Protein AF-A0A1A8XQR5-F1 (afdb_monomer)

Structure (mmCIF, N/CA/C/O backbone):
data_AF-A0A1A8XQR5-F1
#
_entry.id   AF-A0A1A8XQR5-F1
#
loop_
_atom_site.group_PDB
_atom_site.id
_atom_site.type_symbol
_atom_site.label_atom_id
_atom_site.label_alt_id
_atom_site.label_comp_id
_atom_site.label_asym_id
_atom_site.label_entity_id
_atom_site.label_seq_id
_atom_site.pdbx_PDB_ins_code
_atom_site.Cartn_x
_atom_site.Cartn_y
_atom_site.Cartn_z
_atom_site.occupancy
_atom_site.B_iso_or_equiv
_atom_site.auth_seq_id
_atom_site.auth_comp_id
_atom_site.auth_asym_id
_atom_site.auth_atom_id
_atom_site.pdbx_PDB_model_num
ATOM 1 N N . MET A 1 1 ? -54.493 -7.300 28.329 1.00 43.53 1 MET A N 1
ATOM 2 C CA . MET A 1 1 ? -53.780 -7.158 27.042 1.00 43.53 1 MET A CA 1
ATOM 3 C C . MET A 1 1 ? -52.384 -6.635 27.338 1.00 43.53 1 MET A C 1
ATOM 5 O O . MET A 1 1 ? -52.243 -5.474 27.702 1.00 43.53 1 MET A O 1
ATOM 9 N N . ALA A 1 2 ? -51.393 -7.529 27.348 1.00 39.47 2 ALA A N 1
ATOM 10 C CA . ALA A 1 2 ? -50.024 -7.233 27.765 1.00 39.47 2 ALA A CA 1
ATOM 11 C C . ALA A 1 2 ? -49.245 -6.547 26.633 1.00 39.47 2 ALA A C 1
ATOM 13 O O . ALA A 1 2 ? -49.313 -6.976 25.483 1.00 39.47 2 ALA A O 1
ATOM 14 N N . ARG A 1 3 ? -48.522 -5.475 26.973 1.00 44.31 3 ARG A N 1
ATOM 15 C CA . ARG A 1 3 ? -47.569 -4.799 26.088 1.00 44.31 3 ARG A CA 1
ATOM 16 C C . ARG A 1 3 ? -46.347 -5.701 25.923 1.00 44.31 3 ARG A C 1
ATOM 18 O O . ARG A 1 3 ? -45.650 -5.955 26.901 1.00 44.31 3 ARG A O 1
ATOM 25 N N . VAL A 1 4 ? -46.102 -6.173 24.705 1.00 43.56 4 VAL A N 1
ATOM 26 C CA . VAL A 1 4 ? -44.835 -6.809 24.331 1.00 43.56 4 VAL A CA 1
ATOM 27 C C . VAL A 1 4 ? -43.816 -5.689 24.151 1.00 43.56 4 VAL A C 1
ATOM 29 O O . VAL A 1 4 ? -43.914 -4.880 23.233 1.00 43.56 4 VAL A O 1
ATOM 32 N N . THR A 1 5 ? -42.889 -5.580 25.095 1.00 46.66 5 THR A N 1
ATOM 33 C CA . THR A 1 5 ? -41.687 -4.760 24.956 1.00 46.66 5 THR A CA 1
ATOM 34 C C . THR A 1 5 ? -40.653 -5.564 24.181 1.00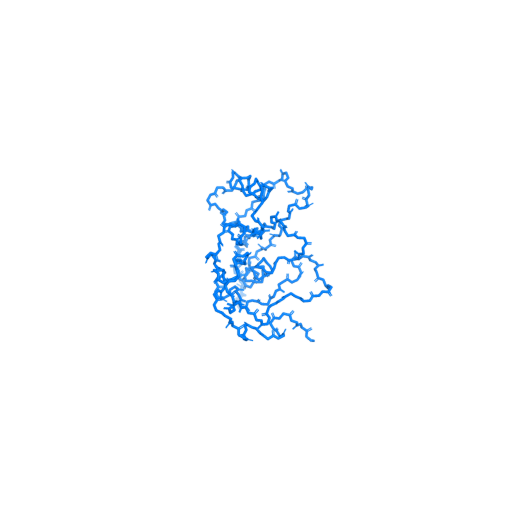 46.66 5 THR A C 1
ATOM 36 O O . THR A 1 5 ? -39.998 -6.430 24.760 1.00 46.66 5 THR A O 1
ATOM 39 N N . ASP A 1 6 ? -40.499 -5.269 22.892 1.00 43.38 6 ASP A N 1
ATOM 40 C CA . ASP A 1 6 ? -39.379 -5.757 22.087 1.00 43.38 6 ASP A CA 1
ATOM 41 C C . ASP A 1 6 ? -38.095 -5.042 22.517 1.00 43.38 6 ASP A C 1
ATOM 43 O O . ASP A 1 6 ? -37.686 -4.025 21.954 1.00 43.38 6 ASP A O 1
ATOM 47 N N . GLN A 1 7 ? -37.449 -5.568 23.556 1.00 48.41 7 GLN A N 1
ATOM 48 C CA . GLN A 1 7 ? -36.067 -5.226 23.861 1.00 48.41 7 GLN A CA 1
ATOM 49 C C . GLN A 1 7 ? -35.162 -5.936 22.851 1.00 48.41 7 GLN A C 1
ATOM 51 O O . GLN A 1 7 ? -34.789 -7.092 23.030 1.00 48.41 7 GLN A O 1
ATOM 56 N N . HIS A 1 8 ? -34.813 -5.235 21.773 1.00 49.47 8 HIS A N 1
ATOM 57 C CA . HIS A 1 8 ? -33.684 -5.624 20.933 1.00 49.47 8 HIS A CA 1
ATOM 58 C C . HIS A 1 8 ? -32.393 -5.459 21.752 1.00 49.47 8 HIS A C 1
ATOM 60 O O . HIS A 1 8 ? -32.132 -4.354 22.237 1.00 49.47 8 HIS A O 1
ATOM 66 N N . PRO A 1 9 ? -31.563 -6.502 21.924 1.00 50.44 9 PRO A N 1
ATOM 67 C CA . PRO A 1 9 ? -30.265 -6.331 22.551 1.00 50.44 9 PRO A CA 1
ATOM 68 C C . PRO A 1 9 ? -29.385 -5.498 21.615 1.00 50.44 9 PRO A C 1
ATOM 70 O O . PRO A 1 9 ? -29.084 -5.907 20.493 1.00 50.44 9 PRO A O 1
ATOM 73 N N . ILE A 1 10 ? -28.969 -4.318 22.077 1.00 54.44 10 ILE A N 1
ATOM 74 C CA . ILE A 1 10 ? -27.902 -3.537 21.449 1.00 54.44 10 ILE A CA 1
ATOM 75 C C . ILE A 1 10 ? -26.623 -4.363 21.618 1.00 54.44 10 ILE A C 1
ATOM 77 O O . ILE A 1 10 ? -25.951 -4.299 22.647 1.00 54.44 10 ILE A O 1
ATOM 81 N N . LEU A 1 11 ? -26.316 -5.207 20.634 1.00 50.97 11 LEU A N 1
ATOM 82 C CA . LEU A 1 11 ? -25.014 -5.849 20.522 1.00 50.97 11 LEU A CA 1
ATOM 83 C C . LEU A 1 11 ? -23.992 -4.737 20.278 1.00 50.97 11 LEU A C 1
ATOM 85 O O . LEU A 1 11 ? -23.816 -4.273 19.155 1.00 50.97 11 LEU A O 1
ATOM 89 N N . ASN A 1 12 ? -23.327 -4.300 21.346 1.00 50.00 12 ASN A N 1
ATOM 90 C CA . ASN A 1 12 ? -22.095 -3.525 21.267 1.00 50.00 12 ASN A CA 1
ATOM 91 C C . ASN A 1 12 ? -21.031 -4.418 20.608 1.00 50.00 12 ASN A C 1
ATOM 93 O O . ASN A 1 12 ? -20.254 -5.091 21.287 1.00 50.00 12 ASN A O 1
ATOM 97 N N . SER A 1 13 ? -21.017 -4.493 19.277 1.00 64.62 13 SER A N 1
ATOM 98 C CA . SER A 1 13 ? -19.912 -5.125 18.566 1.00 64.62 13 SER A CA 1
ATOM 99 C C . SER A 1 13 ? -18.688 -4.238 18.757 1.00 64.62 13 SER A C 1
ATOM 101 O O . SER A 1 13 ? -18.671 -3.100 18.287 1.00 64.62 13 SER A O 1
ATOM 103 N N . ILE A 1 14 ? -17.672 -4.731 19.463 1.00 78.00 14 ILE A N 1
ATOM 104 C CA . ILE A 1 14 ? -16.380 -4.048 19.551 1.00 78.00 14 ILE A CA 1
ATOM 105 C C . ILE A 1 14 ? -15.820 -3.964 18.127 1.00 78.00 14 ILE A C 1
ATOM 107 O O . ILE A 1 14 ? -15.442 -4.977 17.535 1.00 78.00 14 ILE A O 1
ATOM 111 N N . THR A 1 15 ? -15.809 -2.761 17.557 1.00 88.56 15 THR A N 1
ATOM 112 C CA . THR A 1 15 ? -15.247 -2.512 16.230 1.00 88.56 15 THR A CA 1
ATOM 113 C C . THR A 1 15 ? -13.733 -2.669 16.292 1.00 88.56 15 THR A C 1
ATOM 115 O O . THR A 1 15 ? -13.038 -1.814 16.844 1.00 88.56 15 THR A O 1
ATOM 118 N N . LYS A 1 16 ? -13.215 -3.749 15.699 1.00 96.0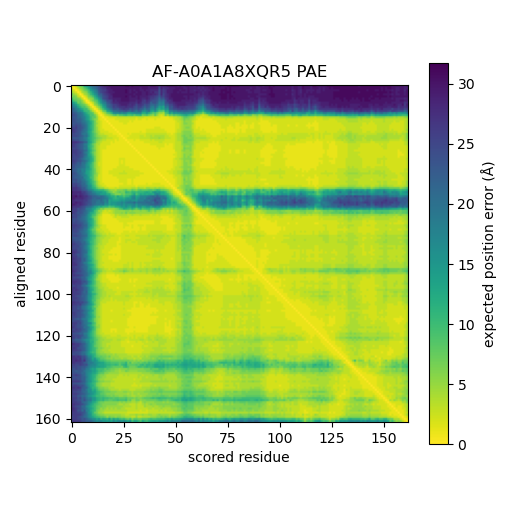6 16 LYS A N 1
ATOM 119 C CA . LYS A 1 16 ? -11.770 -3.968 15.578 1.00 96.06 16 LYS A CA 1
ATOM 120 C C . LYS A 1 16 ? -11.116 -2.863 14.754 1.00 96.06 16 LYS A C 1
ATOM 122 O O . LYS A 1 16 ? -11.713 -2.336 13.816 1.00 96.06 16 LYS A O 1
ATOM 127 N N . THR A 1 17 ? -9.880 -2.521 15.087 1.00 96.81 17 THR A N 1
ATOM 128 C CA . THR A 1 17 ? -9.067 -1.525 14.391 1.00 96.81 17 THR A CA 1
ATOM 129 C C . THR A 1 17 ? -7.860 -2.180 13.729 1.00 96.81 17 THR A C 1
ATOM 131 O O . THR A 1 17 ? -7.129 -2.935 14.363 1.00 96.81 17 THR A O 1
ATOM 134 N N . VAL A 1 18 ? -7.592 -1.803 12.478 1.00 97.31 18 VAL A N 1
ATOM 135 C CA . VAL A 1 18 ? -6.312 -2.052 11.806 1.00 97.31 18 VAL A CA 1
ATOM 136 C C . VAL A 1 18 ? -5.617 -0.731 11.476 1.00 97.31 18 VAL A C 1
ATOM 138 O O . VAL A 1 18 ? -6.241 0.219 10.990 1.00 97.31 18 VAL A O 1
ATOM 141 N N . VAL A 1 19 ? -4.309 -0.671 11.722 1.00 97.44 19 VAL A N 1
ATOM 142 C CA . VAL A 1 19 ? -3.456 0.450 11.315 1.00 97.44 19 VAL A CA 1
ATOM 143 C C . VAL A 1 19 ? -2.598 0.030 10.131 1.00 97.44 19 VAL A C 1
ATOM 145 O O . VAL A 1 19 ? -1.845 -0.940 10.190 1.00 97.44 19 VAL A O 1
ATOM 148 N N . LEU A 1 20 ? -2.697 0.797 9.052 1.00 97.75 20 LEU A N 1
ATOM 149 C CA . LEU A 1 20 ? -1.932 0.631 7.827 1.00 97.75 20 LEU A CA 1
ATOM 150 C C . LEU A 1 20 ? -0.789 1.651 7.815 1.00 97.75 20 LEU A C 1
ATOM 152 O O . LEU A 1 20 ? -1.020 2.856 7.721 1.00 97.75 20 LEU A O 1
ATOM 156 N N . HIS A 1 21 ? 0.449 1.183 7.924 1.00 96.62 21 HIS A N 1
ATOM 157 C CA . HIS A 1 21 ? 1.650 2.007 7.914 1.00 96.62 21 HIS A CA 1
ATOM 158 C C . HIS A 1 21 ? 2.217 2.120 6.494 1.00 96.62 21 HIS A C 1
ATOM 160 O O . HIS A 1 21 ? 2.747 1.157 5.937 1.00 96.62 21 HIS A O 1
ATOM 166 N N . ASP A 1 22 ? 2.148 3.319 5.922 1.00 96.38 22 ASP A N 1
ATOM 167 C CA . ASP A 1 22 ? 2.853 3.672 4.692 1.00 96.38 22 ASP A CA 1
ATOM 168 C C . ASP A 1 22 ? 4.256 4.180 5.034 1.00 96.38 22 ASP A C 1
ATOM 170 O O . ASP A 1 22 ? 4.422 5.279 5.585 1.00 96.38 22 ASP A O 1
ATOM 174 N N . VAL A 1 23 ? 5.259 3.347 4.755 1.00 95.50 23 VAL A N 1
ATOM 175 C CA . VAL A 1 23 ? 6.623 3.566 5.242 1.00 95.50 23 VAL A CA 1
ATOM 176 C C . VAL A 1 23 ? 7.407 4.527 4.354 1.00 95.50 23 VAL A C 1
ATOM 178 O O . VAL A 1 23 ? 8.132 5.375 4.873 1.00 95.50 23 VAL A O 1
ATOM 181 N N . ASP A 1 24 ? 7.288 4.412 3.032 1.00 94.56 24 ASP A N 1
ATOM 182 C CA . ASP A 1 24 ? 8.179 5.112 2.100 1.00 94.56 24 ASP A CA 1
ATOM 183 C C . ASP A 1 24 ? 7.528 5.568 0.783 1.00 94.56 24 ASP A C 1
ATOM 185 O O . ASP A 1 24 ? 8.229 6.038 -0.121 1.00 94.56 24 ASP A O 1
ATOM 189 N N . SER A 1 25 ? 6.197 5.501 0.661 1.00 93.69 25 SER A N 1
ATOM 190 C CA . SER A 1 25 ? 5.519 5.892 -0.577 1.00 93.69 25 SER A CA 1
ATOM 191 C C . SER A 1 25 ? 5.397 7.416 -0.711 1.00 93.69 25 SER A C 1
ATOM 193 O O . SER A 1 25 ? 5.133 8.151 0.244 1.00 93.69 25 SER A O 1
ATOM 195 N N . ARG A 1 26 ? 5.565 7.914 -1.942 1.00 91.75 26 ARG A N 1
ATOM 196 C CA . ARG A 1 26 ? 5.289 9.321 -2.309 1.00 91.75 26 ARG A CA 1
ATOM 197 C C . ARG A 1 26 ? 3.899 9.513 -2.916 1.00 91.75 26 ARG A C 1
ATOM 199 O O . ARG A 1 26 ? 3.341 10.604 -2.834 1.00 91.75 26 ARG A O 1
ATOM 206 N N . ILE A 1 27 ? 3.367 8.448 -3.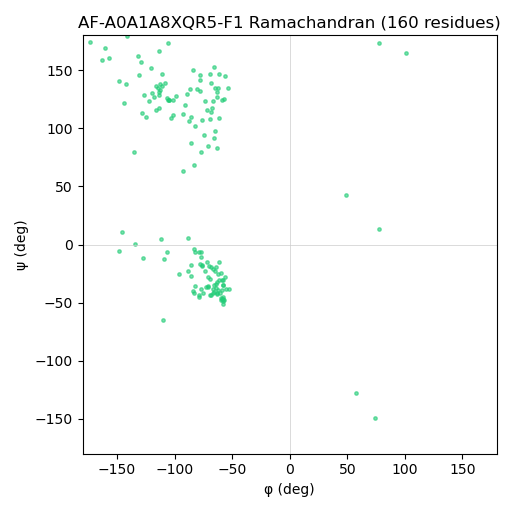506 1.00 94.00 27 ILE A N 1
ATOM 207 C CA . ILE A 1 27 ? 2.025 8.335 -4.084 1.00 94.00 27 ILE A CA 1
ATOM 208 C C . ILE A 1 27 ? 1.207 7.334 -3.253 1.00 94.00 27 ILE A C 1
ATOM 210 O O . ILE A 1 27 ? 1.813 6.610 -2.458 1.00 94.00 27 ILE A O 1
ATOM 214 N N . PRO A 1 28 ? -0.128 7.262 -3.411 1.00 96.25 28 PRO A N 1
ATOM 215 C CA . PRO A 1 28 ? -0.928 6.268 -2.704 1.00 96.25 28 PRO A CA 1
ATOM 216 C C . PRO A 1 28 ? -0.409 4.844 -2.934 1.00 96.25 28 PRO A C 1
ATOM 218 O O . PRO A 1 28 ? -0.085 4.449 -4.056 1.00 96.25 28 PRO A O 1
ATOM 221 N N . ASN A 1 29 ? -0.309 4.071 -1.856 1.00 97.50 29 ASN A N 1
ATOM 222 C CA . ASN A 1 29 ? 0.220 2.717 -1.910 1.00 97.50 29 ASN A CA 1
ATOM 223 C C . ASN A 1 29 ? -0.896 1.732 -2.273 1.00 97.50 29 ASN A C 1
ATOM 225 O O . ASN A 1 29 ? -1.777 1.468 -1.457 1.00 97.50 29 ASN A O 1
ATOM 229 N N . LEU A 1 30 ? -0.844 1.163 -3.481 1.00 97.56 30 LEU A N 1
ATOM 230 C CA . LEU A 1 30 ? -1.903 0.287 -3.999 1.00 97.56 30 LEU A CA 1
ATOM 231 C C . LEU A 1 30 ? -2.227 -0.897 -3.075 1.00 97.56 30 LEU A C 1
ATOM 233 O O . LEU A 1 30 ? -3.396 -1.231 -2.908 1.00 97.56 30 LEU A O 1
ATOM 237 N N . ALA A 1 31 ? -1.222 -1.501 -2.435 1.00 97.88 31 ALA A N 1
ATOM 238 C CA . ALA A 1 31 ? -1.452 -2.605 -1.505 1.00 97.88 31 ALA A CA 1
ATOM 239 C C . ALA A 1 31 ? -2.238 -2.149 -0.267 1.00 97.88 31 ALA A C 1
ATOM 241 O O . ALA A 1 31 ? -3.153 -2.842 0.171 1.00 97.88 31 ALA A O 1
ATOM 242 N N . LEU A 1 32 ? -1.920 -0.965 0.270 1.00 98.31 32 LEU A N 1
ATOM 243 C CA . LEU A 1 32 ? -2.642 -0.399 1.411 1.00 98.31 32 LEU A CA 1
ATOM 244 C C . LEU A 1 32 ? -4.056 0.055 1.034 1.00 98.31 32 LEU A C 1
ATOM 246 O O . LEU A 1 32 ? -4.966 -0.140 1.830 1.00 98.31 32 LEU A O 1
ATOM 250 N N . LEU A 1 33 ? -4.263 0.592 -0.175 1.00 98.31 33 LEU A N 1
ATOM 251 C CA . LEU A 1 33 ? -5.606 0.911 -0.682 1.00 98.31 33 LEU A CA 1
ATOM 252 C C . LEU A 1 33 ? -6.499 -0.338 -0.711 1.00 98.31 33 LEU A C 1
ATOM 254 O O . LEU A 1 33 ? -7.643 -0.296 -0.270 1.00 98.31 33 LEU A O 1
ATOM 258 N N . LYS A 1 34 ? -5.969 -1.462 -1.203 1.00 98.56 34 LYS A N 1
ATOM 259 C CA . LYS A 1 34 ? -6.699 -2.734 -1.267 1.00 98.56 34 LYS A CA 1
ATOM 260 C C . LYS A 1 34 ? -6.963 -3.336 0.114 1.00 98.56 34 LYS A C 1
ATOM 262 O O . LYS A 1 34 ? -8.085 -3.745 0.401 1.00 98.56 34 LYS A O 1
ATOM 267 N N . LEU A 1 35 ? -5.961 -3.322 0.999 1.00 98.62 35 LEU A N 1
ATOM 268 C CA . LEU A 1 35 ? -6.132 -3.717 2.403 1.00 98.62 35 LEU A CA 1
ATOM 269 C C . LEU A 1 35 ? -7.186 -2.852 3.107 1.00 98.62 35 LEU A C 1
ATOM 271 O O . LEU A 1 35 ? -7.988 -3.375 3.875 1.00 98.62 35 LEU A O 1
ATOM 275 N N . GLY A 1 36 ? -7.219 -1.547 2.822 1.00 98.38 36 GLY A N 1
ATOM 276 C CA . GLY A 1 36 ? -8.226 -0.633 3.357 1.00 98.38 36 GLY A CA 1
ATOM 277 C C . GLY A 1 36 ? -9.645 -1.067 3.004 1.00 98.38 36 GLY A C 1
ATOM 278 O O . GLY A 1 36 ? -10.480 -1.207 3.898 1.00 98.38 36 GLY A O 1
ATOM 279 N N . THR A 1 37 ? -9.895 -1.376 1.730 1.00 98.50 37 THR A N 1
ATOM 280 C CA . THR A 1 37 ? -11.179 -1.929 1.278 1.00 98.50 37 THR A CA 1
ATOM 281 C C . THR A 1 37 ? -11.519 -3.234 1.990 1.00 98.50 37 THR A C 1
ATOM 283 O O . THR A 1 37 ? -12.603 -3.347 2.561 1.00 98.50 37 THR A O 1
ATOM 286 N N . PHE A 1 38 ? -10.591 -4.193 2.005 1.00 98.62 38 PHE A N 1
ATOM 287 C CA . PHE A 1 38 ? -10.808 -5.519 2.586 1.00 98.62 38 PHE A CA 1
ATOM 288 C C . PHE A 1 38 ? -11.229 -5.463 4.061 1.00 98.62 38 PHE A C 1
ATOM 290 O O . PHE A 1 38 ? -12.212 -6.087 4.460 1.00 98.62 38 PHE A O 1
ATOM 297 N N . TYR A 1 39 ? -10.516 -4.684 4.878 1.00 98.19 39 TYR A N 1
A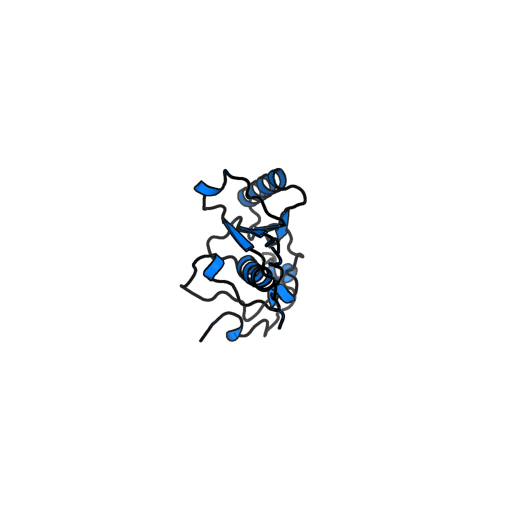TOM 298 C CA . TYR A 1 39 ? -10.827 -4.567 6.303 1.00 98.19 39 TYR A CA 1
ATOM 299 C C . TYR A 1 39 ? -12.105 -3.758 6.556 1.00 98.19 39 TYR A C 1
ATOM 301 O O . TYR A 1 39 ? -12.901 -4.135 7.418 1.00 98.19 39 TYR A O 1
ATOM 309 N N . ARG A 1 40 ? -12.372 -2.700 5.774 1.00 97.88 40 ARG A N 1
ATOM 310 C CA . ARG A 1 40 ? -13.644 -1.960 5.875 1.00 97.88 40 ARG A CA 1
ATOM 311 C C . ARG A 1 40 ? -14.852 -2.833 5.541 1.00 97.88 40 ARG A C 1
ATOM 313 O O . ARG A 1 40 ? -15.863 -2.732 6.227 1.00 97.88 40 ARG A O 1
ATOM 320 N N . GLN A 1 41 ? -14.749 -3.712 4.543 1.00 97.69 41 GLN A N 1
ATOM 321 C CA . GLN A 1 41 ? -15.818 -4.658 4.187 1.00 97.69 41 GLN A CA 1
ATOM 322 C C . GLN A 1 41 ? -16.147 -5.645 5.315 1.00 97.69 41 GLN A C 1
ATOM 324 O O . GLN A 1 41 ? -17.276 -6.112 5.412 1.00 97.69 41 GLN A O 1
ATOM 329 N N . GLN A 1 42 ? -15.192 -5.917 6.204 1.00 96.75 42 GLN A N 1
ATOM 330 C CA . GLN A 1 42 ? -15.393 -6.737 7.401 1.00 96.75 42 GLN A CA 1
ATOM 331 C C . GLN A 1 42 ? -15.871 -5.929 8.617 1.00 96.75 42 GLN A C 1
ATOM 333 O O . GLN A 1 42 ? -15.931 -6.459 9.724 1.00 96.75 42 GLN A O 1
ATOM 338 N N . GLY A 1 43 ? -16.159 -4.637 8.445 1.00 96.75 43 GLY A N 1
ATOM 339 C CA . GLY A 1 43 ? -16.578 -3.747 9.524 1.00 96.75 43 GLY A CA 1
ATOM 340 C C . GLY A 1 43 ? -15.442 -3.267 10.428 1.00 96.75 43 GLY A C 1
ATOM 341 O O . GLY A 1 43 ? -15.719 -2.726 11.493 1.00 96.75 43 GLY A O 1
ATOM 342 N N . TRP A 1 44 ? -14.173 -3.436 10.042 1.00 97.62 44 TRP A N 1
ATOM 343 C CA . TRP A 1 44 ? -13.055 -2.916 10.830 1.00 97.62 44 TRP A CA 1
ATOM 344 C C . TRP A 1 44 ? -12.888 -1.413 10.610 1.00 97.62 44 TRP A C 1
ATOM 346 O O . TRP A 1 44 ? -13.035 -0.887 9.502 1.00 97.62 44 TRP A O 1
ATOM 356 N N . ARG A 1 45 ? -12.466 -0.718 11.665 1.00 97.25 45 ARG A N 1
ATOM 357 C CA . ARG A 1 45 ? -11.945 0.641 11.562 1.00 97.25 45 ARG A CA 1
ATOM 358 C C . ARG A 1 45 ? -10.547 0.597 10.950 1.00 97.25 45 ARG A C 1
ATOM 360 O O . ARG A 1 45 ? -9.644 -0.028 11.498 1.00 97.25 45 ARG A O 1
ATOM 367 N N . VAL A 1 46 ? -10.349 1.307 9.843 1.00 97.69 46 VAL A N 1
ATOM 368 C CA . VAL A 1 46 ? -9.053 1.385 9.152 1.00 97.69 46 VAL A CA 1
ATOM 369 C C . VAL A 1 46 ? -8.421 2.753 9.376 1.00 97.69 46 VAL A C 1
ATOM 371 O O . VAL A 1 46 ? -9.034 3.776 9.071 1.00 97.69 46 VAL A O 1
ATOM 374 N N . VAL A 1 47 ? -7.184 2.770 9.871 1.00 96.12 47 VAL A N 1
ATOM 375 C CA . VAL A 1 47 ? -6.401 3.990 10.108 1.00 96.12 47 VAL A CA 1
ATOM 376 C C . VAL A 1 47 ? -5.146 3.975 9.245 1.00 96.12 47 VAL A C 1
ATOM 378 O O . VAL A 1 47 ? -4.360 3.035 9.316 1.00 96.12 47 VAL A O 1
ATOM 381 N N . LEU A 1 48 ? -4.914 5.033 8.466 1.00 95.81 48 LEU A N 1
ATOM 382 C CA . LEU A 1 48 ? -3.657 5.219 7.743 1.00 95.81 48 LEU A CA 1
ATOM 383 C C . LEU A 1 48 ? -2.646 5.989 8.605 1.00 95.81 48 LEU A C 1
ATOM 385 O O . LEU A 1 48 ? -2.933 7.078 9.102 1.00 95.81 48 LEU A O 1
ATOM 389 N N . SER A 1 49 ? -1.435 5.453 8.723 1.00 93.94 49 SER A N 1
ATOM 390 C CA . SER A 1 49 ? -0.277 6.100 9.339 1.00 93.94 49 SER A CA 1
ATOM 391 C C . SER A 1 49 ? 0.810 6.298 8.288 1.00 93.94 49 SER A C 1
ATOM 393 O O . SER A 1 49 ? 1.392 5.323 7.819 1.00 93.94 49 SER A O 1
ATOM 395 N N . ARG A 1 50 ? 1.162 7.544 7.957 1.00 89.94 50 ARG A N 1
ATOM 396 C CA . ARG A 1 50 ? 2.215 7.831 6.966 1.00 89.94 50 ARG A CA 1
ATOM 397 C C . ARG A 1 50 ? 3.475 8.383 7.618 1.00 89.94 50 ARG A C 1
ATOM 399 O O . ARG A 1 50 ? 3.411 9.296 8.441 1.00 89.94 50 ARG A O 1
ATOM 406 N N . ALA A 1 51 ? 4.639 7.933 7.150 1.00 73.50 51 ALA A N 1
ATOM 407 C CA . ALA A 1 51 ? 5.941 8.440 7.599 1.00 73.50 51 ALA A CA 1
ATOM 408 C C . ALA A 1 51 ? 6.174 9.942 7.316 1.00 73.50 51 ALA A C 1
ATOM 410 O O . ALA A 1 51 ? 7.072 10.561 7.889 1.00 73.50 51 ALA A O 1
ATOM 411 N N . ARG A 1 52 ? 5.370 10.570 6.452 1.00 70.19 52 ARG A N 1
ATOM 412 C CA . ARG A 1 52 ? 5.434 12.020 6.204 1.00 70.19 52 ARG A CA 1
ATOM 413 C C . ARG A 1 52 ? 4.602 12.852 7.184 1.00 70.19 52 ARG A C 1
ATOM 415 O O . ARG A 1 52 ? 4.860 14.043 7.333 1.00 70.19 52 ARG A O 1
ATOM 422 N N . ASP A 1 53 ? 3.654 12.235 7.887 1.00 69.19 53 ASP A N 1
ATOM 423 C CA . ASP A 1 53 ? 2.773 12.920 8.833 1.00 69.19 53 ASP A CA 1
ATOM 424 C C . ASP A 1 53 ? 3.497 13.048 10.189 1.00 69.19 53 ASP A C 1
ATOM 426 O O . ASP A 1 53 ? 3.165 12.383 11.171 1.00 69.19 53 ASP A O 1
ATOM 430 N N . ARG A 1 54 ? 4.556 13.874 10.231 1.00 54.69 54 ARG A N 1
ATOM 431 C CA . ARG A 1 54 ? 5.473 14.011 11.385 1.00 54.69 54 ARG A CA 1
ATOM 432 C C . ARG A 1 54 ? 4.769 14.382 12.696 1.00 54.69 54 ARG A C 1
ATOM 434 O O . ARG A 1 54 ? 5.241 13.991 13.755 1.00 54.69 54 ARG A O 1
ATOM 441 N N . ALA A 1 55 ? 3.629 15.069 12.630 1.00 51.97 55 ALA A N 1
ATOM 442 C CA . ALA A 1 55 ? 2.834 15.441 13.803 1.00 51.97 55 ALA A CA 1
ATOM 443 C C . ALA A 1 55 ? 2.160 14.244 14.511 1.00 51.97 55 ALA A C 1
ATOM 445 O O . ALA A 1 55 ? 1.792 14.363 15.673 1.00 51.97 55 ALA A O 1
ATOM 446 N N . LYS A 1 56 ? 2.006 13.092 13.837 1.00 50.19 56 LYS A N 1
ATOM 447 C CA . LYS A 1 56 ? 1.323 11.896 14.375 1.00 50.19 56 LYS A CA 1
ATOM 448 C C . LYS A 1 56 ? 2.272 10.751 14.751 1.00 50.19 56 LYS A C 1
ATOM 450 O O . LYS A 1 56 ? 1.836 9.766 15.328 1.00 50.19 56 LYS A O 1
ATOM 455 N N . GLN A 1 57 ? 3.566 10.870 14.446 1.00 51.62 57 GLN A N 1
ATOM 456 C CA . GLN A 1 57 ? 4.559 9.803 14.653 1.00 51.62 57 GLN A CA 1
ATOM 457 C C . GLN A 1 57 ? 5.011 9.607 16.102 1.00 51.62 57 GLN A C 1
ATOM 459 O O . GLN A 1 57 ? 5.587 8.570 16.412 1.00 51.62 57 GLN A O 1
ATOM 464 N N . ALA A 1 58 ? 4.778 10.589 16.974 1.00 49.44 58 ALA A N 1
ATOM 465 C CA . ALA A 1 58 ? 5.156 10.508 18.384 1.00 49.44 58 ALA A CA 1
ATOM 466 C C . ALA A 1 58 ? 4.131 9.750 19.248 1.00 49.44 58 ALA A C 1
ATOM 468 O O . ALA A 1 58 ? 4.364 9.565 20.438 1.00 49.44 58 ALA A O 1
ATOM 469 N N . VAL A 1 59 ? 3.005 9.322 18.668 1.00 64.62 59 VAL A N 1
ATOM 470 C CA . VAL A 1 59 ? 1.928 8.644 19.392 1.00 64.62 59 VAL A CA 1
ATOM 471 C C . VAL A 1 59 ? 1.838 7.206 18.899 1.00 64.62 59 VAL A C 1
ATOM 473 O O . VAL A 1 59 ? 1.562 6.961 17.724 1.00 64.62 59 VAL A O 1
ATOM 476 N N . THR A 1 60 ? 2.073 6.253 19.798 1.00 77.88 60 THR A N 1
ATOM 477 C CA . THR A 1 60 ? 1.727 4.848 19.569 1.00 77.88 60 THR A CA 1
ATOM 478 C C . THR A 1 60 ? 0.227 4.769 19.311 1.00 77.88 60 THR A C 1
ATOM 480 O O . THR A 1 60 ? -0.566 5.251 20.119 1.00 77.88 60 THR A O 1
ATOM 483 N N . ILE A 1 61 ? -0.170 4.199 18.176 1.00 86.44 61 ILE A N 1
ATOM 484 C CA . ILE A 1 61 ? -1.584 4.037 17.836 1.00 86.44 61 ILE A CA 1
ATOM 485 C C . ILE A 1 61 ? -2.009 2.674 18.366 1.00 86.44 61 ILE A C 1
ATOM 487 O O . ILE A 1 61 ? -1.431 1.674 17.960 1.00 86.44 61 ILE A O 1
ATOM 491 N N . ASP A 1 62 ? -2.984 2.627 19.269 1.00 89.69 62 ASP A N 1
ATOM 492 C CA . ASP A 1 62 ? -3.530 1.352 19.738 1.00 89.69 62 ASP A CA 1
ATOM 493 C C . ASP A 1 62 ? -4.495 0.759 18.700 1.00 89.69 62 ASP A C 1
ATOM 495 O O . ASP A 1 62 ? -5.346 1.470 18.143 1.00 89.69 62 ASP A O 1
ATOM 499 N N . ALA A 1 63 ? -4.319 -0.528 18.400 1.00 93.69 63 ALA A N 1
ATOM 500 C CA . ALA A 1 63 ? -5.099 -1.272 17.418 1.00 93.69 63 ALA A CA 1
ATOM 501 C C . ALA A 1 63 ? -4.944 -2.788 17.600 1.00 93.69 63 ALA A C 1
ATOM 503 O O . ALA A 1 63 ? -3.950 -3.274 18.141 1.00 93.69 63 ALA A O 1
ATOM 504 N N . ASP A 1 64 ? -5.914 -3.540 17.079 1.00 95.25 64 ASP A N 1
ATOM 505 C CA . ASP A 1 64 ? -5.897 -5.004 17.081 1.00 95.25 64 ASP A CA 1
ATOM 506 C C . ASP A 1 64 ? -4.843 -5.576 16.119 1.00 95.25 64 ASP A C 1
ATOM 508 O O . ASP A 1 64 ? -4.338 -6.677 16.335 1.00 95.25 64 ASP A O 1
ATOM 512 N N . LEU A 1 65 ? -4.518 -4.843 15.047 1.00 95.56 65 LEU A N 1
ATOM 513 C CA . LEU A 1 65 ? -3.573 -5.276 14.019 1.00 95.56 65 LEU A CA 1
ATOM 514 C C . LEU A 1 65 ? -2.818 -4.100 13.391 1.00 95.56 65 LEU A C 1
ATOM 516 O O . LEU A 1 65 ? -3.407 -3.067 13.064 1.00 95.56 65 LEU A O 1
ATOM 520 N N . HIS A 1 66 ? -1.524 -4.293 13.131 1.00 97.56 66 HIS A N 1
ATOM 521 C CA . HIS A 1 66 ? -0.688 -3.349 12.393 1.00 97.56 66 HIS A CA 1
ATOM 522 C C . HIS A 1 66 ? -0.117 -3.996 11.130 1.00 97.56 66 HIS A C 1
ATOM 524 O O . HIS A 1 66 ? 0.493 -5.061 11.188 1.00 97.56 66 HIS A O 1
ATOM 530 N N . LEU A 1 67 ? -0.252 -3.327 9.985 1.00 98.00 67 LEU A N 1
ATOM 531 C CA . LEU A 1 67 ? 0.303 -3.778 8.707 1.00 98.00 67 LEU A CA 1
ATOM 532 C C . LEU A 1 67 ? 1.153 -2.671 8.088 1.00 98.00 67 LEU A C 1
ATOM 534 O O . LEU A 1 67 ? 0.687 -1.547 7.945 1.00 98.00 67 LEU A O 1
ATOM 538 N N . GLY A 1 68 ? 2.389 -2.967 7.694 1.00 97.00 68 GLY A N 1
ATOM 539 C CA . GLY A 1 68 ? 3.306 -2.016 7.070 1.00 97.00 68 GLY A CA 1
ATOM 540 C C . GLY A 1 68 ? 3.622 -2.356 5.617 1.00 97.00 68 GLY A C 1
ATOM 541 O O . GLY A 1 68 ? 4.019 -3.480 5.313 1.00 97.00 68 GLY A O 1
ATOM 542 N N . SER A 1 69 ? 3.512 -1.375 4.720 1.00 97.88 69 SER A N 1
ATOM 543 C CA . SER A 1 69 ? 3.952 -1.513 3.326 1.00 97.88 69 SER A CA 1
ATOM 544 C C . SER A 1 69 ? 5.254 -0.755 3.094 1.00 97.88 69 SER A C 1
ATOM 546 O O . SER A 1 69 ? 5.338 0.446 3.357 1.00 97.88 69 SER A O 1
ATOM 548 N N . VAL A 1 70 ? 6.265 -1.473 2.600 1.00 97.31 70 VAL A N 1
ATOM 549 C CA . VAL A 1 70 ? 7.609 -0.960 2.311 1.00 97.31 70 VAL A CA 1
ATOM 550 C C . VAL A 1 70 ? 7.949 -1.249 0.855 1.00 97.31 70 VAL A C 1
ATOM 552 O O . VAL A 1 70 ? 8.160 -2.399 0.454 1.00 97.31 70 VAL A O 1
ATOM 555 N N . VAL A 1 71 ? 8.006 -0.207 0.033 1.00 96.25 71 VAL A N 1
ATOM 556 C CA . VAL A 1 71 ? 8.238 -0.352 -1.407 1.00 96.25 71 VAL A CA 1
ATOM 557 C C . VAL A 1 71 ? 9.729 -0.448 -1.710 1.00 96.25 71 VAL A C 1
ATOM 559 O O . VAL A 1 71 ? 10.127 -1.263 -2.547 1.00 96.25 71 VAL A O 1
ATOM 562 N N . PHE A 1 72 ? 10.560 0.337 -1.021 1.00 95.44 72 PHE A N 1
ATOM 563 C CA . PHE A 1 72 ? 11.970 0.499 -1.349 1.00 95.44 72 PHE A CA 1
ATOM 564 C C . PHE A 1 72 ? 12.892 -0.098 -0.286 1.00 95.44 72 PHE A C 1
ATOM 566 O O . PHE A 1 72 ? 12.726 0.087 0.919 1.00 95.44 72 PHE A O 1
ATOM 573 N N . ARG A 1 73 ? 13.947 -0.774 -0.748 1.00 94.19 73 ARG A N 1
ATOM 574 C CA . ARG A 1 73 ? 15.029 -1.256 0.114 1.00 94.19 73 ARG A CA 1
ATOM 575 C C . ARG A 1 73 ? 16.058 -0.142 0.298 1.00 94.19 73 ARG A C 1
ATOM 577 O O . ARG A 1 73 ? 17.009 -0.037 -0.469 1.00 94.19 73 ARG A O 1
ATOM 584 N N . THR A 1 74 ? 15.843 0.711 1.296 1.00 95.44 74 THR A N 1
ATOM 585 C CA . THR A 1 74 ? 16.748 1.824 1.632 1.00 95.44 74 THR A CA 1
ATOM 586 C C . THR A 1 74 ? 17.104 1.820 3.120 1.00 95.44 74 THR A C 1
ATOM 588 O O . THR A 1 74 ? 16.317 1.310 3.924 1.00 95.44 74 THR A O 1
ATOM 591 N N . PRO A 1 75 ? 18.234 2.430 3.533 1.00 96.00 75 PRO A N 1
ATOM 592 C CA . PRO A 1 75 ? 18.572 2.561 4.951 1.00 96.00 75 PRO A CA 1
ATOM 593 C C . PRO A 1 75 ? 17.507 3.308 5.768 1.00 96.00 75 PRO A C 1
ATOM 595 O O . PRO A 1 75 ? 17.264 2.972 6.927 1.00 96.00 75 PRO A O 1
ATOM 598 N N . SER A 1 76 ? 16.838 4.304 5.176 1.00 92.69 76 SER A N 1
ATOM 599 C CA . SER A 1 76 ? 15.756 5.034 5.844 1.00 92.69 76 SER A CA 1
ATOM 600 C C . SER A 1 76 ? 14.515 4.169 6.049 1.00 92.69 76 SER A C 1
ATOM 602 O O . SER A 1 76 ? 13.960 4.178 7.147 1.00 92.69 76 SER A O 1
ATOM 604 N N . SER A 1 77 ? 14.116 3.388 5.037 1.00 93.56 77 SER A N 1
ATOM 605 C CA . SER A 1 77 ? 12.997 2.445 5.155 1.00 93.56 77 SER A CA 1
ATOM 606 C C . SER A 1 77 ? 13.306 1.374 6.206 1.00 93.56 77 SER A C 1
ATOM 608 O O . SER A 1 77 ? 12.467 1.096 7.058 1.00 93.56 77 SER A O 1
ATOM 610 N N . ALA A 1 78 ? 14.533 0.839 6.222 1.00 94.88 78 ALA A N 1
ATOM 611 C CA . ALA A 1 78 ? 14.966 -0.150 7.211 1.00 94.88 78 ALA A CA 1
ATOM 612 C C . ALA A 1 78 ? 14.882 0.389 8.649 1.00 94.88 78 ALA A C 1
ATOM 614 O O . ALA A 1 78 ? 14.309 -0.262 9.521 1.00 94.88 78 ALA A O 1
ATOM 615 N N . ARG A 1 79 ? 15.359 1.618 8.885 1.00 93.88 79 ARG A N 1
ATOM 616 C CA . ARG A 1 79 ? 15.269 2.269 10.202 1.00 93.88 79 ARG A CA 1
ATOM 617 C C . ARG A 1 79 ? 13.822 2.518 10.633 1.00 93.88 79 ARG A C 1
ATOM 619 O O . ARG A 1 79 ? 13.505 2.424 11.815 1.00 93.88 79 ARG A O 1
ATOM 626 N N . ALA A 1 80 ? 12.939 2.868 9.699 1.00 92.56 80 ALA A N 1
ATOM 627 C CA . ALA A 1 80 ? 11.520 3.043 9.997 1.00 92.56 80 ALA A CA 1
ATOM 628 C C . ALA A 1 80 ? 10.854 1.711 10.386 1.00 92.56 80 ALA A C 1
ATOM 630 O O . ALA A 1 80 ? 10.108 1.670 11.362 1.00 92.56 80 ALA A O 1
ATOM 631 N N . VAL A 1 81 ? 11.173 0.621 9.678 1.00 94.19 81 VAL A N 1
ATOM 632 C CA . VAL A 1 81 ? 10.712 -0.735 10.016 1.00 94.19 81 VAL A CA 1
ATOM 633 C C . VAL A 1 81 ? 11.189 -1.145 11.407 1.00 94.19 81 VAL A C 1
ATOM 635 O O . VAL A 1 81 ? 10.381 -1.605 12.204 1.00 94.19 81 VAL A O 1
ATOM 638 N N . GLU A 1 82 ? 12.468 -0.943 11.726 1.00 94.81 82 GLU A N 1
ATOM 639 C CA . GLU A 1 82 ? 13.032 -1.265 13.043 1.00 94.81 82 GLU A CA 1
ATOM 640 C C . GLU A 1 82 ? 12.303 -0.528 14.174 1.00 94.81 82 GLU A C 1
ATOM 642 O O . GLU A 1 82 ? 11.875 -1.153 15.142 1.00 94.81 82 GLU A O 1
ATOM 647 N N . LYS A 1 83 ? 12.066 0.781 14.017 1.00 93.06 83 LYS A N 1
ATOM 648 C CA . LYS A 1 83 ? 11.302 1.577 14.991 1.00 93.06 83 LYS A CA 1
ATOM 649 C C . LYS A 1 83 ? 9.889 1.042 15.199 1.00 93.06 83 LYS A C 1
ATOM 651 O O . LYS A 1 83 ? 9.439 0.912 16.330 1.00 93.06 83 LYS A O 1
ATOM 656 N N . LEU A 1 84 ? 9.184 0.737 14.113 1.00 93.38 84 LEU A N 1
ATOM 657 C CA . LEU A 1 84 ? 7.826 0.206 14.185 1.00 93.38 84 LEU A CA 1
ATOM 658 C C . LEU A 1 84 ? 7.797 -1.196 14.820 1.00 93.38 84 LEU A C 1
ATOM 660 O O . LEU A 1 84 ? 6.912 -1.475 15.624 1.00 93.38 84 LEU A O 1
ATOM 664 N N . ARG A 1 85 ? 8.784 -2.056 14.536 1.00 94.81 85 ARG A N 1
ATOM 665 C CA . ARG A 1 85 ? 8.940 -3.355 15.216 1.00 94.81 85 ARG A CA 1
ATOM 666 C C . ARG A 1 85 ? 9.212 -3.194 16.706 1.00 94.81 85 ARG A C 1
ATOM 668 O O . ARG A 1 85 ? 8.618 -3.915 17.493 1.00 94.81 85 ARG A O 1
ATOM 675 N N . ALA A 1 86 ? 10.051 -2.238 17.098 1.00 93.75 86 ALA A N 1
ATOM 676 C CA . ALA A 1 86 ? 10.318 -1.961 18.506 1.00 93.75 86 ALA A CA 1
ATOM 677 C C . ALA A 1 86 ? 9.062 -1.488 19.264 1.00 93.75 86 ALA A C 1
ATOM 679 O O . ALA A 1 86 ? 8.909 -1.795 20.440 1.00 93.75 86 ALA A O 1
ATOM 680 N N . LEU A 1 87 ? 8.153 -0.768 18.594 1.00 92.19 87 LEU A N 1
ATOM 681 C CA . LEU A 1 87 ? 6.902 -0.286 19.191 1.00 92.19 87 LEU A CA 1
ATOM 682 C C . LEU A 1 87 ? 5.820 -1.368 19.293 1.00 92.19 87 LEU A C 1
ATOM 684 O O . LEU A 1 87 ? 5.120 -1.448 20.301 1.00 92.19 87 LEU A O 1
ATOM 688 N N . TYR A 1 88 ? 5.650 -2.172 18.242 1.00 93.56 88 TYR A N 1
ATOM 689 C CA . TYR A 1 88 ? 4.494 -3.066 18.114 1.00 93.56 88 TYR A CA 1
ATOM 690 C C . TYR A 1 88 ? 4.833 -4.555 18.284 1.00 93.56 88 TYR A C 1
ATOM 692 O O . TYR A 1 88 ? 3.920 -5.359 18.480 1.00 93.56 88 TYR A O 1
ATOM 700 N N . GLY A 1 89 ? 6.116 -4.928 18.268 1.00 91.62 89 GLY A N 1
ATOM 701 C CA . GLY A 1 89 ? 6.578 -6.308 18.420 1.00 91.62 89 GLY A CA 1
ATOM 702 C C . GLY A 1 89 ? 5.972 -7.229 17.362 1.00 91.62 89 GLY A C 1
ATOM 703 O O . GLY A 1 89 ? 5.992 -6.917 16.170 1.00 91.62 89 GLY A O 1
ATOM 704 N N . ASP A 1 90 ? 5.379 -8.331 17.812 1.00 89.50 90 ASP A N 1
ATOM 705 C CA . ASP A 1 90 ? 4.737 -9.326 16.943 1.00 89.50 90 ASP A CA 1
ATOM 706 C C . ASP A 1 90 ? 3.358 -8.891 16.421 1.00 89.50 90 ASP A C 1
ATOM 708 O O . ASP A 1 90 ? 2.783 -9.554 15.562 1.00 89.50 90 ASP A O 1
ATOM 712 N N . ARG A 1 91 ? 2.820 -7.755 16.892 1.00 91.31 91 ARG A N 1
ATOM 713 C CA . ARG A 1 91 ? 1.526 -7.220 16.426 1.00 91.31 91 ARG A CA 1
ATOM 714 C C . ARG A 1 91 ? 1.616 -6.493 15.084 1.00 91.31 91 ARG A C 1
ATOM 716 O O . ARG A 1 91 ? 0.580 -6.081 14.558 1.00 91.31 91 ARG A O 1
ATOM 723 N N . ILE A 1 92 ? 2.827 -6.303 14.547 1.00 96.31 92 ILE A N 1
ATOM 724 C CA . ILE A 1 92 ? 3.043 -5.679 13.241 1.00 96.31 92 ILE A CA 1
ATOM 725 C C . ILE A 1 92 ? 3.620 -6.642 12.209 1.00 96.31 92 ILE A C 1
ATOM 727 O O . ILE A 1 92 ? 4.680 -7.245 12.382 1.00 96.31 92 ILE A O 1
ATOM 731 N N . GLU A 1 93 ? 2.956 -6.692 11.062 1.00 97.31 93 GLU A N 1
ATOM 732 C CA . GLU A 1 93 ? 3.402 -7.443 9.902 1.00 97.31 93 GLU A CA 1
ATOM 733 C C . GLU A 1 93 ? 3.820 -6.498 8.772 1.00 97.31 93 GLU A C 1
ATOM 735 O O . GLU A 1 93 ? 3.136 -5.525 8.470 1.00 97.31 93 GLU A O 1
ATOM 740 N N . PHE A 1 94 ? 4.941 -6.789 8.109 1.00 97.31 94 PHE A N 1
ATOM 741 C CA . PHE A 1 94 ? 5.413 -6.003 6.968 1.00 97.31 94 PHE A CA 1
ATOM 742 C C . PHE A 1 94 ? 5.321 -6.778 5.660 1.00 97.31 94 PHE A C 1
ATOM 744 O O . PHE A 1 94 ? 5.574 -7.985 5.627 1.00 97.31 94 PHE A O 1
ATOM 751 N N . GLY A 1 95 ? 5.043 -6.061 4.576 1.00 97.25 95 GLY A N 1
ATOM 752 C CA . GLY A 1 95 ? 5.134 -6.549 3.208 1.00 97.25 95 GLY A CA 1
ATOM 753 C C . GLY A 1 95 ? 5.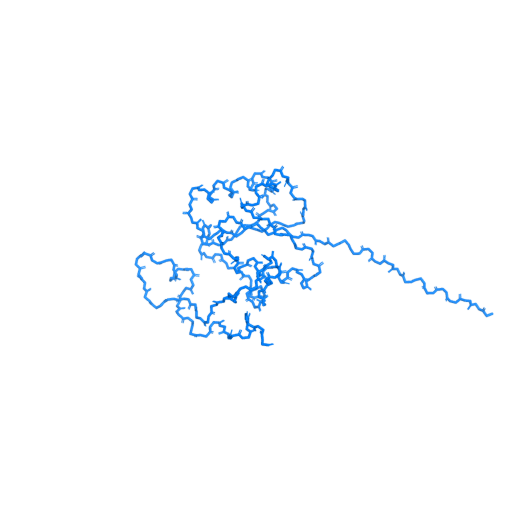675 -5.493 2.248 1.00 97.25 95 GLY A C 1
ATOM 754 O O . GLY A 1 95 ? 5.974 -4.360 2.627 1.00 97.25 95 GLY A O 1
ATOM 755 N N . GLY A 1 96 ? 5.800 -5.886 0.983 1.00 96.19 96 GLY A N 1
ATOM 756 C CA . GLY A 1 96 ? 6.340 -5.046 -0.080 1.00 96.19 96 GLY A CA 1
AT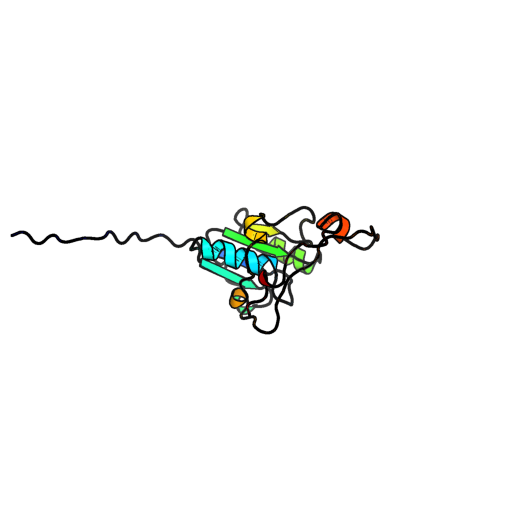OM 757 C C . GLY A 1 96 ? 7.796 -5.367 -0.422 1.00 96.19 96 GLY A C 1
ATOM 758 O O . GLY A 1 96 ? 8.507 -6.070 0.296 1.00 96.19 96 GLY A O 1
ATOM 759 N N . SER A 1 97 ? 8.234 -4.858 -1.573 1.00 95.81 97 SER A N 1
ATOM 760 C CA . SER A 1 97 ? 9.515 -5.226 -2.190 1.00 95.81 97 SER A CA 1
ATOM 761 C C . SER A 1 97 ? 10.746 -4.789 -1.397 1.00 95.81 97 SER A C 1
ATOM 763 O O . SER A 1 97 ? 11.820 -5.367 -1.568 1.00 95.81 97 SER A O 1
ATOM 765 N N . GLY A 1 98 ? 10.598 -3.798 -0.516 1.00 95.94 98 GLY A N 1
ATOM 766 C CA . GLY A 1 98 ? 11.655 -3.375 0.396 1.00 95.94 98 GLY A CA 1
ATOM 767 C C . GLY A 1 98 ? 11.951 -4.390 1.503 1.00 95.94 98 GLY A C 1
ATOM 768 O O . GLY A 1 98 ? 13.031 -4.335 2.087 1.00 95.94 98 GLY A O 1
ATOM 769 N N . VAL A 1 99 ? 11.029 -5.326 1.762 1.00 95.38 99 VAL A N 1
ATOM 770 C CA . VAL A 1 99 ? 11.122 -6.327 2.834 1.00 95.38 99 VAL A CA 1
ATOM 771 C C . VAL A 1 99 ? 11.341 -7.714 2.241 1.00 95.38 99 VAL A C 1
ATOM 773 O O . VAL A 1 99 ? 12.421 -8.282 2.402 1.00 95.38 99 VAL A O 1
ATOM 776 N N . ASP A 1 100 ? 10.359 -8.218 1.495 1.00 94.94 100 ASP A N 1
ATOM 777 C CA . ASP A 1 100 ? 10.350 -9.576 0.955 1.00 94.94 100 ASP A CA 1
ATOM 778 C C . ASP A 1 100 ? 9.702 -9.592 -0.440 1.00 94.94 100 ASP A C 1
ATOM 780 O O . ASP A 1 100 ? 8.554 -9.176 -0.622 1.00 94.94 100 ASP A O 1
ATOM 784 N N . LEU A 1 101 ? 10.456 -10.063 -1.439 1.00 94.44 101 LEU A N 1
ATOM 785 C CA . LEU A 1 101 ? 10.000 -10.171 -2.825 1.00 94.44 101 LEU A CA 1
ATOM 786 C C . LEU A 1 101 ? 9.054 -11.353 -3.055 1.00 94.44 101 LEU A C 1
ATOM 788 O O . LEU A 1 101 ? 8.336 -11.335 -4.055 1.00 94.44 101 LEU A O 1
ATOM 792 N N . ALA A 1 102 ? 9.015 -12.351 -2.171 1.00 93.81 102 ALA A N 1
ATOM 793 C CA . ALA A 1 102 ? 8.139 -13.518 -2.266 1.00 93.81 102 ALA A CA 1
ATOM 794 C C . ALA A 1 102 ? 6.777 -13.293 -1.597 1.00 93.81 102 ALA A C 1
ATOM 796 O O . ALA A 1 102 ? 5.789 -13.916 -1.985 1.00 93.81 102 ALA A O 1
ATOM 797 N N . LYS A 1 103 ? 6.690 -12.351 -0.654 1.00 94.38 103 LYS A N 1
ATOM 798 C CA . LYS A 1 103 ? 5.445 -12.041 0.049 1.00 94.38 103 LYS A CA 1
ATOM 799 C C . LYS A 1 103 ? 4.368 -11.507 -0.893 1.00 94.38 103 LYS A C 1
ATOM 801 O O . LYS A 1 103 ? 4.610 -10.613 -1.712 1.00 94.38 103 LYS A O 1
ATOM 806 N N . ARG A 1 104 ? 3.164 -12.064 -0.792 1.00 94.00 104 ARG A N 1
ATOM 807 C CA . ARG A 1 104 ? 1.995 -11.686 -1.595 1.00 94.00 104 ARG A CA 1
ATOM 808 C C . ARG A 1 104 ? 0.870 -11.231 -0.685 1.00 94.00 104 ARG A C 1
ATOM 810 O O . ARG A 1 104 ? 0.777 -11.670 0.457 1.00 94.00 104 ARG A O 1
ATOM 817 N N . LEU A 1 105 ? 0.029 -10.356 -1.217 1.00 95.50 105 LEU A N 1
ATOM 818 C CA . LEU A 1 105 ? -1.286 -10.140 -0.642 1.00 95.50 105 LEU A CA 1
ATOM 819 C C . LEU A 1 105 ? -2.146 -11.393 -0.875 1.00 95.50 105 LEU A C 1
ATOM 821 O O . LEU A 1 105 ? -1.986 -12.041 -1.917 1.00 95.50 105 LEU A O 1
ATOM 825 N N . PRO A 1 106 ? -3.052 -11.727 0.058 1.00 96.38 106 PRO A N 1
ATOM 826 C CA . PRO A 1 106 ? -4.057 -12.753 -0.180 1.00 96.38 106 PRO A CA 1
ATOM 827 C C . PRO A 1 106 ? -4.898 -12.431 -1.431 1.00 96.38 106 PRO A C 1
ATOM 829 O O . PRO A 1 106 ? -5.152 -11.247 -1.688 1.00 96.38 106 PRO A O 1
ATOM 832 N N . PRO A 1 107 ? -5.336 -13.436 -2.214 1.00 95.75 107 PRO A N 1
ATOM 833 C CA . PRO A 1 107 ? -6.120 -13.221 -3.433 1.00 95.75 107 PRO A CA 1
ATOM 834 C C . PRO A 1 107 ? -7.368 -12.355 -3.227 1.00 95.75 107 PRO A C 1
ATOM 836 O O . PRO A 1 107 ? -7.667 -11.499 -4.053 1.00 95.75 107 PRO A O 1
ATOM 839 N N . GLU A 1 108 ? -8.059 -12.528 -2.103 1.00 97.25 108 GLU A N 1
ATOM 840 C CA . GLU A 1 108 ? -9.239 -11.758 -1.717 1.00 97.25 108 GLU A CA 1
ATOM 841 C C . GLU A 1 108 ? -8.930 -10.273 -1.496 1.00 97.25 108 GLU A C 1
ATOM 843 O O . GLU A 1 108 ? -9.738 -9.423 -1.858 1.00 97.25 108 GLU A O 1
ATOM 848 N N . VAL A 1 109 ? -7.736 -9.947 -0.988 1.00 97.75 109 VAL A N 1
ATOM 849 C CA . VAL A 1 109 ? -7.269 -8.561 -0.875 1.00 97.75 109 VAL A CA 1
ATOM 850 C C . VAL A 1 109 ? -6.845 -8.035 -2.243 1.00 97.75 109 VAL A C 1
ATOM 852 O O . VAL A 1 109 ? -7.158 -6.900 -2.587 1.00 97.75 109 VAL A O 1
ATOM 855 N N . GLU A 1 110 ? -6.144 -8.836 -3.053 1.00 95.50 110 GLU A N 1
ATOM 856 C CA . GLU A 1 110 ? -5.759 -8.428 -4.413 1.00 95.50 110 GLU A CA 1
ATOM 857 C C . GLU A 1 110 ? -6.972 -8.145 -5.307 1.00 95.50 110 GLU A C 1
ATOM 859 O O . GLU A 1 110 ? -6.885 -7.272 -6.166 1.00 95.50 110 GLU A O 1
ATOM 864 N N . ALA A 1 111 ? -8.100 -8.820 -5.100 1.00 95.00 111 ALA A N 1
ATOM 865 C CA . ALA A 1 111 ? -9.333 -8.585 -5.848 1.00 95.00 111 ALA A CA 1
ATOM 866 C C . ALA A 1 111 ? -10.102 -7.326 -5.401 1.00 95.00 111 ALA A C 1
ATOM 868 O O . ALA A 1 111 ? -11.046 -6.912 -6.072 1.00 95.00 111 ALA A O 1
ATOM 869 N N . CYS A 1 112 ? -9.738 -6.700 -4.277 1.00 97.38 112 CYS A N 1
ATOM 870 C CA . CYS A 1 112 ? -10.439 -5.512 -3.803 1.00 97.38 112 CYS A CA 1
ATOM 871 C C . CYS A 1 112 ? -10.220 -4.298 -4.720 1.00 97.38 112 CYS A C 1
ATOM 873 O O . CYS A 1 112 ? -9.089 -3.979 -5.102 1.00 97.38 112 CYS A O 1
ATOM 875 N N . PHE A 1 113 ? -11.298 -3.542 -4.957 1.00 97.38 113 PHE A N 1
ATOM 876 C CA . PHE A 1 113 ? -11.220 -2.208 -5.555 1.00 97.38 113 PHE A CA 1
ATOM 877 C C . PHE A 1 113 ? -10.424 -1.269 -4.626 1.00 97.38 113 PHE A C 1
ATOM 879 O O . PHE A 1 113 ? -10.686 -1.281 -3.421 1.00 97.38 113 PHE A O 1
ATOM 886 N N . PRO A 1 114 ? -9.478 -0.447 -5.114 1.00 97.56 114 PRO A N 1
ATOM 887 C CA . PRO A 1 114 ? -8.670 0.422 -4.256 1.00 97.56 114 PRO A CA 1
ATOM 888 C C . PRO A 1 114 ? -9.498 1.487 -3.510 1.00 97.56 114 PRO A C 1
ATOM 890 O O . PRO A 1 114 ? -10.213 2.282 -4.118 1.00 97.56 114 PRO A O 1
ATOM 893 N N . ASP A 1 115 ? -9.359 1.560 -2.186 1.00 97.38 115 ASP A N 1
ATOM 894 C CA . ASP A 1 115 ? -9.986 2.593 -1.353 1.00 97.38 115 ASP A CA 1
ATOM 895 C C . ASP A 1 115 ? -9.238 3.930 -1.444 1.00 97.38 115 ASP A C 1
ATOM 897 O O . ASP A 1 115 ? -8.444 4.288 -0.573 1.00 97.38 115 ASP A O 1
ATOM 901 N N . TYR A 1 116 ? -9.481 4.693 -2.511 1.00 96.31 116 TYR A N 1
ATOM 902 C CA . TYR A 1 116 ? -8.839 5.999 -2.715 1.00 96.31 116 TYR A CA 1
ATOM 903 C C . TYR A 1 116 ? -9.128 7.015 -1.597 1.00 96.31 116 TYR A C 1
ATOM 905 O O . TYR A 1 116 ? -8.299 7.894 -1.339 1.00 96.31 116 TYR A O 1
ATOM 913 N N . GLY A 1 117 ? -10.246 6.851 -0.878 1.00 95.62 117 GLY A N 1
ATOM 914 C CA . GLY A 1 117 ? -10.591 7.652 0.297 1.00 95.62 117 GLY A CA 1
ATOM 915 C C . GLY A 1 117 ? -9.621 7.463 1.466 1.00 95.62 117 GLY A C 1
ATOM 916 O O . GLY A 1 117 ? -9.462 8.368 2.273 1.00 95.62 117 GLY A O 1
ATOM 917 N N . LEU A 1 118 ? -8.890 6.342 1.537 1.00 96.44 118 LEU A N 1
ATOM 918 C CA . LEU A 1 118 ? -7.848 6.127 2.550 1.00 96.44 118 LEU A CA 1
ATOM 919 C C . LEU A 1 118 ? -6.738 7.191 2.500 1.00 96.44 118 LEU A C 1
ATOM 921 O O . LEU A 1 118 ? -6.128 7.495 3.524 1.00 96.44 118 LEU A O 1
ATOM 925 N N . TYR A 1 119 ? -6.465 7.741 1.313 1.00 95.19 119 TYR A N 1
ATOM 926 C CA . TYR A 1 119 ? -5.418 8.737 1.070 1.00 95.19 119 TYR A CA 1
ATOM 927 C C . TYR A 1 119 ? -5.964 10.129 0.719 1.00 95.19 119 TYR A C 1
ATOM 929 O O . TYR A 1 119 ? -5.153 10.999 0.387 1.00 95.19 119 TYR A O 1
ATOM 937 N N . ASP A 1 120 ? -7.287 10.328 0.754 1.00 94.38 120 ASP A N 1
ATOM 938 C CA . ASP A 1 120 ? -7.974 11.489 0.165 1.00 94.38 120 ASP A CA 1
ATOM 939 C C . ASP A 1 120 ? -7.522 11.752 -1.288 1.00 94.38 120 ASP A C 1
ATOM 941 O O . ASP A 1 120 ? -7.217 12.878 -1.685 1.00 94.38 120 ASP A O 1
ATOM 945 N N . HIS A 1 121 ? -7.394 10.687 -2.087 1.00 94.25 121 HIS A N 1
ATOM 946 C CA . HIS A 1 121 ? -6.856 10.764 -3.444 1.00 94.25 121 HIS A CA 1
ATOM 947 C C . HIS A 1 121 ? -7.960 10.793 -4.507 1.00 94.25 121 HIS A C 1
ATOM 949 O O . HIS A 1 121 ? -8.805 9.907 -4.543 1.00 94.25 121 HIS A O 1
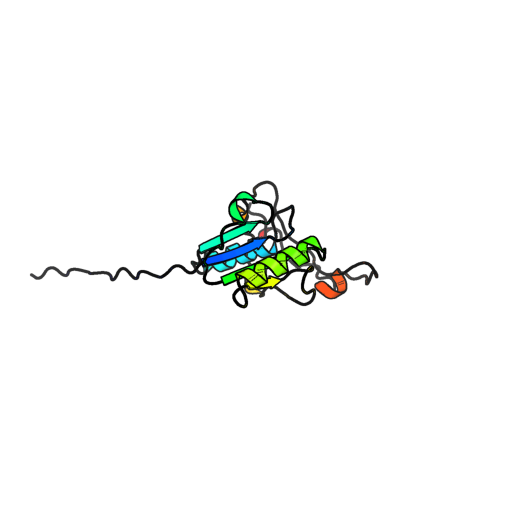ATOM 955 N N . THR A 1 122 ? -7.922 11.772 -5.415 1.00 93.62 122 THR A N 1
ATOM 956 C CA . THR A 1 122 ? -8.949 11.945 -6.466 1.00 93.62 122 THR A CA 1
ATOM 957 C C . THR A 1 122 ? -8.385 12.223 -7.862 1.00 93.62 122 THR A C 1
ATOM 959 O O . THR A 1 122 ? -9.149 12.407 -8.803 1.00 93.62 122 THR A O 1
ATOM 962 N N . LEU A 1 123 ? -7.058 12.279 -8.020 1.00 94.12 123 LEU A N 1
ATOM 963 C CA . LEU A 1 123 ? -6.437 12.767 -9.257 1.00 94.12 123 LEU A CA 1
ATOM 964 C C . LEU A 1 123 ? -6.357 11.707 -10.359 1.00 94.12 123 LEU A C 1
ATOM 966 O O . LEU A 1 123 ? -6.449 12.049 -11.534 1.00 94.12 123 LEU A O 1
ATOM 970 N N . TYR A 1 124 ? -6.129 10.443 -10.000 1.00 94.38 124 TYR A N 1
ATOM 971 C CA . TYR A 1 124 ? -5.984 9.356 -10.964 1.00 94.38 124 TYR A CA 1
ATOM 972 C C . TYR A 1 124 ? -6.297 7.994 -10.337 1.00 94.38 124 TYR A C 1
ATOM 974 O O . TYR A 1 124 ? -6.243 7.813 -9.121 1.00 94.38 124 TYR A O 1
ATOM 982 N N . ALA A 1 125 ? -6.580 7.013 -11.192 1.00 94.62 125 ALA A N 1
ATOM 983 C CA . ALA A 1 125 ? -6.678 5.617 -10.793 1.00 94.62 125 ALA A CA 1
ATOM 984 C C . ALA A 1 125 ? -5.292 4.948 -10.762 1.00 94.62 125 ALA A C 1
ATOM 986 O O . ALA A 1 125 ? -4.386 5.286 -11.524 1.00 94.62 125 ALA A O 1
ATOM 987 N N . LEU A 1 126 ? -5.140 3.968 -9.878 1.00 95.25 126 LEU A N 1
ATOM 988 C CA . LEU A 1 126 ? -3.933 3.164 -9.692 1.00 95.25 126 LEU A CA 1
ATOM 989 C C . LEU A 1 126 ? -4.260 1.687 -9.891 1.00 95.25 126 LEU A C 1
ATOM 991 O O . LEU A 1 126 ? -5.087 1.141 -9.165 1.00 95.25 126 LEU A O 1
ATOM 995 N N . GLY A 1 127 ? -3.552 1.039 -10.814 1.00 94.50 127 GLY A N 1
ATOM 996 C CA . GLY A 1 127 ? -3.727 -0.375 -11.120 1.00 94.50 127 GLY A CA 1
ATOM 997 C C . GLY A 1 127 ? -2.686 -0.893 -12.109 1.00 94.50 127 GLY A C 1
ATOM 998 O O . GLY A 1 127 ? -1.877 -0.134 -12.645 1.00 94.50 127 GLY A O 1
ATOM 999 N N . PHE A 1 128 ? -2.712 -2.204 -12.345 1.00 94.19 128 PHE A N 1
ATOM 1000 C CA . PHE A 1 128 ? -1.867 -2.881 -13.325 1.00 94.19 128 PHE A CA 1
ATOM 1001 C C . PHE A 1 128 ? -2.745 -3.735 -14.239 1.00 94.19 128 PHE A C 1
ATOM 1003 O O . PHE A 1 128 ? -3.278 -4.746 -13.797 1.00 94.19 128 PHE A O 1
ATOM 1010 N N . LEU A 1 129 ? -2.844 -3.375 -15.521 1.00 94.38 129 LEU A N 1
ATOM 1011 C CA . LEU A 1 129 ? -3.502 -4.224 -16.529 1.00 94.38 129 LEU A CA 1
ATOM 1012 C C . LEU A 1 129 ? -2.687 -5.496 -16.820 1.00 94.38 129 LEU A C 1
ATOM 1014 O O . LEU A 1 129 ? -3.229 -6.555 -17.132 1.00 94.38 129 LEU A O 1
ATOM 1018 N N . THR A 1 130 ? -1.364 -5.398 -16.681 1.00 93.19 130 THR A N 1
ATOM 1019 C CA . THR A 1 130 ? -0.409 -6.492 -16.883 1.00 93.19 130 THR A CA 1
ATOM 1020 C C . THR A 1 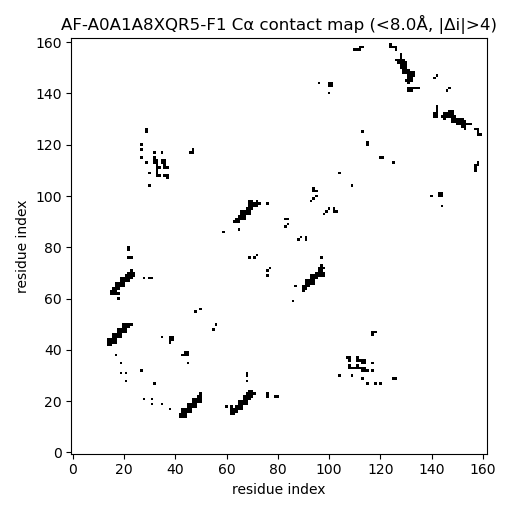130 ? 0.544 -6.586 -15.704 1.00 93.19 130 THR A C 1
ATOM 1022 O O . THR A 1 130 ? 0.967 -5.555 -15.179 1.00 93.19 130 THR A O 1
ATOM 1025 N N . ARG A 1 131 ? 0.963 -7.800 -15.349 1.00 92.25 131 ARG A N 1
ATOM 1026 C CA . ARG A 1 131 ? 1.976 -8.053 -14.311 1.00 92.25 131 ARG A CA 1
ATOM 1027 C C . ARG A 1 131 ? 3.028 -9.035 -14.798 1.00 92.25 131 ARG A C 1
ATOM 1029 O O . ARG A 1 131 ? 2.803 -9.763 -15.761 1.00 92.25 131 ARG A O 1
ATOM 1036 N N . GLY A 1 132 ? 4.176 -9.082 -14.137 1.00 91.75 132 GLY A N 1
ATOM 1037 C CA . GLY A 1 132 ? 5.264 -9.973 -14.528 1.00 91.75 132 GLY A CA 1
ATOM 1038 C C . GLY A 1 132 ? 6.059 -9.470 -15.729 1.00 91.75 132 GLY A C 1
ATOM 1039 O O . GLY A 1 132 ? 5.748 -8.463 -16.366 1.00 91.75 132 GLY A O 1
ATOM 1040 N N . ARG A 1 133 ? 7.149 -10.176 -16.036 1.00 89.44 133 ARG A N 1
ATOM 1041 C CA . ARG A 1 133 ? 8.068 -9.790 -17.114 1.00 89.44 133 ARG A CA 1
ATOM 1042 C C . ARG A 1 133 ? 8.581 -11.018 -17.855 1.00 89.44 133 ARG A C 1
ATOM 1044 O O . ARG A 1 133 ? 8.940 -12.018 -17.247 1.00 89.44 133 ARG A O 1
ATOM 1051 N N . THR A 1 134 ? 8.657 -10.939 -19.184 1.00 87.00 134 THR A N 1
ATOM 1052 C CA . THR A 1 134 ? 9.241 -12.010 -20.016 1.00 87.00 134 THR A CA 1
ATOM 1053 C C . THR A 1 134 ? 10.768 -12.013 -19.978 1.00 87.00 134 THR A C 1
ATOM 1055 O O . THR A 1 134 ? 11.386 -13.074 -19.954 1.00 87.00 134 THR A O 1
ATOM 1058 N N . LYS A 1 135 ? 11.393 -10.829 -19.963 1.00 86.25 135 LYS A N 1
ATOM 1059 C CA . LYS A 1 135 ? 12.854 -10.678 -19.940 1.00 86.25 135 LYS A CA 1
ATOM 1060 C C . LYS A 1 135 ? 13.404 -10.705 -18.513 1.00 86.25 135 LYS A C 1
ATOM 1062 O O . LYS A 1 135 ? 12.924 -9.977 -17.646 1.00 86.25 135 LYS A O 1
ATOM 1067 N N . ARG A 1 136 ? 14.471 -11.478 -18.298 1.00 87.50 136 ARG A N 1
ATOM 1068 C CA . ARG A 1 136 ? 15.218 -11.557 -17.031 1.00 87.50 136 ARG A CA 1
ATOM 1069 C C . ARG A 1 136 ? 16.391 -10.578 -17.023 1.00 87.50 136 ARG A C 1
ATOM 1071 O O . ARG A 1 136 ? 17.548 -10.977 -17.031 1.00 87.50 136 ARG A O 1
ATOM 1078 N N . CYS A 1 137 ? 16.092 -9.283 -17.095 1.00 90.62 137 CYS A N 1
ATOM 1079 C CA . CYS A 1 137 ? 17.140 -8.264 -17.026 1.00 90.62 137 CYS A CA 1
ATOM 1080 C C . CYS A 1 137 ? 17.812 -8.289 -15.638 1.00 90.62 137 CYS A C 1
ATOM 1082 O O . CYS A 1 137 ? 17.071 -8.274 -14.654 1.00 90.62 137 CYS A O 1
ATOM 1084 N N . PRO A 1 138 ? 19.157 -8.244 -15.538 1.00 90.75 138 PRO A N 1
ATOM 1085 C CA . PRO A 1 138 ? 19.871 -8.376 -14.260 1.00 90.75 138 PRO A CA 1
ATOM 1086 C C . PRO A 1 138 ? 19.492 -7.331 -13.204 1.00 90.75 138 PRO A C 1
ATOM 1088 O O . PRO A 1 138 ? 19.513 -7.608 -12.015 1.00 90.75 138 PRO A O 1
ATOM 1091 N N . PHE A 1 139 ? 19.111 -6.128 -13.638 1.00 90.88 139 PHE A N 1
ATOM 1092 C CA . PHE A 1 139 ? 18.731 -5.026 -12.751 1.00 90.88 139 PHE A CA 1
ATOM 1093 C C . PHE A 1 139 ? 17.274 -5.087 -12.261 1.00 90.88 139 PHE A C 1
ATOM 1095 O O . PHE A 1 139 ? 16.842 -4.223 -11.500 1.00 90.88 139 PHE A O 1
ATOM 1102 N N . CYS A 1 140 ? 16.459 -6.019 -12.764 1.00 92.19 140 CYS A N 1
ATOM 1103 C CA . CYS A 1 140 ? 15.014 -5.985 -12.574 1.00 92.19 140 CYS A CA 1
ATOM 1104 C C . CYS A 1 140 ? 14.547 -7.015 -11.551 1.00 92.19 140 CYS A C 1
ATOM 1106 O O . CYS A 1 140 ? 14.724 -8.209 -11.753 1.00 92.19 140 CYS A O 1
ATOM 1108 N N . VAL A 1 141 ? 13.835 -6.547 -10.527 1.00 93.56 141 VAL A N 1
ATOM 1109 C CA . VAL A 1 141 ? 13.236 -7.405 -9.489 1.00 93.56 141 VAL A CA 1
ATOM 1110 C C . VAL A 1 141 ? 11.943 -8.100 -9.934 1.00 93.56 141 VAL A C 1
ATOM 1112 O O . VAL A 1 141 ? 11.501 -9.051 -9.302 1.00 93.56 141 VAL A O 1
ATOM 1115 N N . VAL A 1 142 ? 11.303 -7.636 -11.015 1.00 93.81 142 VAL A N 1
ATOM 1116 C CA . VAL A 1 142 ? 9.971 -8.108 -11.446 1.00 93.81 142 VAL A CA 1
ATOM 1117 C C . VAL A 1 142 ? 9.928 -9.605 -11.785 1.00 93.81 142 VAL A C 1
ATOM 1119 O O . VAL A 1 142 ? 8.970 -10.244 -11.371 1.00 93.81 142 VAL A O 1
ATOM 1122 N N . PRO A 1 143 ? 10.910 -10.212 -12.483 1.00 92.81 143 PRO A N 1
ATOM 1123 C CA . PRO A 1 143 ? 10.878 -11.650 -12.756 1.00 92.81 143 PRO A CA 1
ATOM 1124 C C . PRO A 1 143 ? 10.821 -12.517 -11.492 1.00 92.81 143 PRO A C 1
ATOM 1126 O O . PRO A 1 143 ? 10.166 -13.552 -11.505 1.00 92.81 143 PRO A O 1
ATOM 1129 N N . GLU A 1 144 ? 11.480 -12.096 -10.411 1.00 92.12 144 GLU A N 1
ATOM 1130 C CA . GLU A 1 144 ? 11.433 -12.775 -9.110 1.00 92.12 144 GLU A CA 1
ATOM 1131 C C . GLU A 1 144 ? 10.137 -12.443 -8.357 1.00 92.12 144 GLU A C 1
ATOM 1133 O O . GLU A 1 144 ? 9.449 -13.325 -7.848 1.00 92.12 144 GLU A O 1
ATOM 1138 N N . LYS A 1 145 ? 9.758 -11.162 -8.346 1.00 92.25 145 LYS A N 1
ATOM 1139 C CA . LYS A 1 145 ? 8.588 -10.652 -7.623 1.00 92.25 145 LYS A CA 1
ATOM 1140 C C . LYS A 1 145 ? 7.247 -11.073 -8.227 1.00 92.25 145 LYS A C 1
ATOM 1142 O O . LYS A 1 145 ? 6.272 -11.240 -7.512 1.00 92.25 145 LYS A O 1
ATOM 1147 N N . GLU A 1 146 ? 7.134 -11.153 -9.540 1.00 92.06 146 GLU A N 1
ATOM 1148 C CA . GLU A 1 146 ? 5.845 -11.300 -10.231 1.00 92.06 146 GLU A CA 1
ATOM 1149 C C . GLU A 1 146 ? 5.834 -12.474 -11.211 1.00 92.06 146 GLU A C 1
ATOM 1151 O O . GLU A 1 146 ? 4.772 -12.890 -11.669 1.00 92.06 146 GLU A O 1
ATOM 1156 N N . GLY A 1 147 ? 7.001 -13.049 -11.508 1.00 91.75 147 GLY A N 1
ATOM 1157 C CA . GLY A 1 147 ? 7.115 -14.203 -12.384 1.00 91.75 147 GLY A CA 1
ATOM 1158 C C . GLY A 1 147 ? 6.913 -13.864 -13.861 1.00 91.75 147 GLY A C 1
ATOM 1159 O O . GLY A 1 147 ? 7.268 -12.786 -14.355 1.00 91.75 147 GLY A O 1
ATOM 1160 N N . ARG A 1 148 ? 6.383 -14.851 -14.594 1.00 91.25 148 ARG A N 1
ATOM 1161 C CA . ARG A 1 148 ? 6.117 -14.742 -16.033 1.00 91.25 148 ARG A CA 1
ATOM 1162 C C . ARG A 1 148 ? 5.034 -13.697 -16.304 1.00 91.25 148 ARG A C 1
ATOM 1164 O O . ARG A 1 148 ? 4.165 -13.461 -15.475 1.00 91.25 148 ARG A O 1
ATOM 1171 N N . LEU A 1 149 ? 5.096 -13.099 -17.494 1.00 92.75 149 LEU A N 1
ATOM 1172 C CA . LEU A 1 149 ? 4.134 -12.092 -17.936 1.00 92.75 149 LEU A CA 1
ATOM 1173 C C . LEU A 1 149 ? 2.698 -12.635 -17.908 1.00 92.75 149 LEU A C 1
ATOM 1175 O O . LEU A 1 149 ? 2.382 -13.615 -18.581 1.00 92.75 149 LEU A O 1
ATOM 1179 N N . GLN A 1 150 ? 1.841 -11.914 -17.200 1.00 91.25 150 GLN A N 1
ATOM 1180 C CA . GLN A 1 150 ? 0.395 -12.058 -17.154 1.00 91.25 150 GLN A CA 1
ATOM 1181 C C . GLN A 1 150 ? -0.203 -10.930 -17.998 1.00 91.25 150 GLN A C 1
ATOM 1183 O O . GLN A 1 150 ? -0.116 -9.755 -17.635 1.00 91.25 150 GLN A O 1
ATOM 1188 N N . ARG A 1 151 ? -0.754 -11.279 -19.167 1.00 89.06 151 ARG A N 1
ATOM 1189 C CA . ARG A 1 151 ? -1.265 -10.297 -20.144 1.00 89.06 151 ARG A CA 1
ATOM 1190 C C . ARG A 1 151 ? -2.585 -9.647 -19.732 1.00 89.06 151 ARG A C 1
ATOM 1192 O O . ARG A 1 151 ? -2.902 -8.584 -20.242 1.00 89.06 151 ARG A O 1
ATOM 1199 N N . GLN A 1 152 ? -3.345 -10.304 -18.865 1.00 89.12 152 GLN A N 1
ATOM 1200 C CA . GLN A 1 152 ? -4.637 -9.842 -18.370 1.00 89.12 152 GLN A CA 1
ATOM 1201 C C . GLN A 1 152 ? -4.640 -10.074 -16.863 1.00 89.12 152 GLN A C 1
ATOM 1203 O O . GLN A 1 152 ? -5.096 -11.106 -16.385 1.00 89.12 152 GLN A O 1
ATOM 1208 N N . ALA A 1 153 ? -3.994 -9.166 -16.135 1.00 89.44 153 ALA A N 1
ATOM 1209 C CA . ALA A 1 153 ? -3.950 -9.222 -14.677 1.00 89.44 153 ALA A CA 1
ATOM 1210 C C . ALA A 1 153 ? -5.171 -8.536 -14.043 1.00 89.44 153 ALA A C 1
ATOM 1212 O O . ALA A 1 153 ? -5.545 -8.888 -12.930 1.00 89.44 153 ALA A O 1
ATOM 1213 N N . ALA A 1 154 ? -5.757 -7.564 -14.748 1.00 92.56 154 ALA A N 1
ATOM 1214 C CA . ALA A 1 154 ? -6.959 -6.833 -14.365 1.00 92.56 154 ALA A CA 1
ATOM 1215 C C . ALA A 1 154 ? -7.588 -6.158 -15.601 1.00 92.56 154 ALA A C 1
ATOM 1217 O O . ALA A 1 154 ? -6.967 -6.070 -16.666 1.00 92.56 154 ALA A O 1
ATOM 1218 N N . SER A 1 155 ? -8.802 -5.657 -15.425 1.00 93.62 155 SER A N 1
ATOM 1219 C CA . SER A 1 155 ? -9.565 -4.791 -16.321 1.00 93.62 155 SER A CA 1
ATOM 1220 C C . SER A 1 155 ? -9.600 -3.350 -15.788 1.00 93.62 155 SER A C 1
ATOM 1222 O O . SER A 1 155 ? -9.121 -3.077 -14.690 1.00 93.62 155 SER A O 1
ATOM 1224 N N . PHE A 1 156 ? -10.152 -2.404 -16.554 1.00 93.12 156 PHE A N 1
ATOM 1225 C CA . PHE A 1 156 ? -10.311 -1.022 -16.079 1.00 93.12 156 PHE A CA 1
ATOM 1226 C C . PHE A 1 156 ? -11.297 -0.908 -14.911 1.00 93.12 156 PHE A C 1
ATOM 1228 O O . PHE A 1 156 ? -11.057 -0.113 -14.003 1.00 93.12 156 PHE A O 1
ATOM 1235 N N . ASP A 1 157 ? -12.346 -1.729 -14.896 1.00 93.81 157 ASP A N 1
ATOM 1236 C CA . ASP A 1 157 ? -13.397 -1.700 -13.869 1.00 93.81 157 ASP A CA 1
ATOM 1237 C C . ASP A 1 157 ? -12.861 -2.058 -12.472 1.00 93.81 157 ASP A C 1
ATOM 1239 O O . ASP A 1 157 ? -13.445 -1.690 -11.453 1.00 93.81 157 ASP A O 1
ATOM 1243 N N . ASP A 1 158 ? -11.697 -2.710 -12.407 1.00 93.38 158 ASP A N 1
ATOM 1244 C CA . ASP A 1 158 ? -11.040 -3.073 -11.151 1.00 93.38 158 ASP A CA 1
ATOM 1245 C C . ASP A 1 158 ? -10.435 -1.866 -10.408 1.00 93.38 158 ASP A C 1
ATOM 1247 O O . ASP A 1 158 ? -10.075 -1.976 -9.234 1.00 93.38 158 ASP A O 1
ATOM 1251 N N . PHE A 1 159 ? -10.288 -0.710 -11.066 1.00 93.06 159 PHE A N 1
ATOM 1252 C CA . PHE A 1 159 ? -9.703 0.492 -10.452 1.00 93.06 159 PHE A CA 1
ATOM 1253 C C . PHE A 1 159 ? -10.257 1.830 -10.966 1.00 93.06 159 PHE A C 1
ATOM 1255 O O . PHE A 1 159 ? -9.930 2.876 -10.404 1.00 93.06 159 PHE A O 1
ATOM 1262 N N . VAL A 1 160 ? -11.121 1.833 -11.980 1.00 90.81 160 VAL A N 1
ATOM 1263 C CA . VAL A 1 160 ? -11.834 3.017 -12.476 1.00 90.81 160 VAL A CA 1
ATOM 1264 C C . VAL A 1 160 ? -13.324 2.854 -12.190 1.00 90.81 160 VAL A C 1
ATOM 1266 O O . VAL A 1 160 ? -13.896 1.804 -12.458 1.00 90.81 160 VAL A O 1
ATOM 1269 N N . ARG A 1 161 ? -13.963 3.897 -11.649 1.00 82.19 161 ARG A N 1
ATOM 1270 C CA . ARG A 1 161 ? -15.428 3.997 -11.607 1.00 82.19 161 ARG A CA 1
ATOM 1271 C C . ARG A 1 161 ? -15.866 4.945 -12.716 1.00 82.19 161 ARG A C 1
ATOM 1273 O O . ARG A 1 161 ? -15.352 6.062 -12.771 1.00 82.19 161 ARG A O 1
ATOM 1280 N N . PHE A 1 162 ? -16.750 4.469 -13.583 1.00 62.41 162 PHE A N 1
ATOM 1281 C CA . PHE A 1 162 ? -17.429 5.275 -14.596 1.00 62.41 162 PHE A CA 1
ATOM 1282 C C . PHE A 1 162 ? -18.677 5.941 -14.018 1.00 62.41 162 PHE A C 1
ATOM 1284 O O . PHE A 1 162 ? -19.263 5.367 -13.069 1.00 62.41 162 PHE A O 1
#

Mean predicted aligned error: 7.07 Å

Foldseek 3Di:
DDDDDPPDPPPPDPAFEEEEEEQDDPDDDQLLQLVVQVSVVVRHHYAYDYPVPVVPVVDDDDGQAYEYEDAAQDPSSVVSVVVVCVRQPPRYDYDYPNPDLADDDDPSSVQGAGNCVNVVDDDDWDDDQKAADPDPDVVDSRCSNTNHIDNGPDDCVSTDDD

Organism: NCBI:txid1860102

Radius of gyration: 19.48 Å; Cα contacts (8 Å, |Δi|>4): 236; chains: 1; bounding box: 74×30×48 Å

Sequence (162 aa):
MARVTDQHPILNSITKTVVLHDVDSRIPNLALLKLGTFYRQQGWRVVLSRARDRAKQAVTIDADLHLGSVVFRTPSSARAVEKLRALYGDRIEFGGSGVDLAKRLPPEVEACFPDYGLYDHTLYALGFLTRGRTKRCPFCVVPEKEGRLQRQAASFDDFVRF

Secondary structure (DSSP, 8-state):
----------------EEEEEE-S-SS--HHHHHHHHHHHHTT-EEEEEETT-GGGTTSPPP-SEEEEE-----HHHHHHHHHHHHHHGGGEEEESTTT-SS----HHHHTSPP-GGGGT--S-----SSBS-SS--TT-SHHHHT-S-BS-S--GGGT---

Nearest PDB structures (foldseek):
  4s1w-assembly1_A  TM=5.977E-01  e=1.029E-01  Staphylococcus aureus
  3eua-assembly4_G  TM=5.307E-01  e=7.415E-02  Bacillus subtilis
  2puv-assembly1_D  TM=6.272E-01  e=2.934E-01  Candida albicans SC5314
  5uqi-assembly1_A  TM=5.419E-01  e=1.427E-01  Escherichia coli CFT073
  3nbm-assembly1_A  TM=5.147E-01  e=1.980E-01  Streptococcus pneumoniae TIGR4

pLDDT: mean 88.38, std 15.04, range [39.47, 98.62]

Solvent-accessible surface area (backbone atoms only — not comparable to full-atom values): 9845 Å² total; per-residue (Å²): 138,84,83,82,77,84,78,73,80,82,76,80,70,81,68,49,32,38,36,40,33,42,57,67,69,91,59,87,52,65,69,57,20,9,46,44,34,49,41,45,76,73,60,28,47,75,42,79,44,50,68,81,48,67,91,59,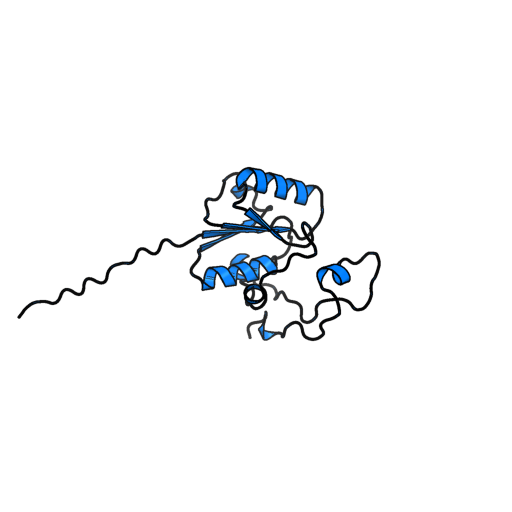70,86,54,88,80,91,58,79,35,36,40,34,45,27,66,55,78,42,75,67,43,51,53,52,51,52,54,50,40,74,74,46,49,90,50,48,47,77,38,36,63,31,74,38,49,81,65,74,76,54,68,74,36,68,69,33,53,57,33,42,74,75,70,74,56,83,89,74,73,73,85,53,50,53,42,41,32,85,69,82,52,92,91,53,63,46,40,75,51,52,30,65,59,36,84,73,62,46,63,65,75,55,44,47,86,132